Protein AF-A0A351UJ64-F1 (afdb_monomer)

Radius of gyration: 20.66 Å; Cα contacts (8 Å, |Δi|>4): 271; chains: 1; bounding box: 69×41×49 Å

Foldseek 3Di:
DDDDPDDPDDPDAFQEEEEAQAPVSLVVLLVCLLVVGRYEYEHQDDHHPPLLVAQWDCPDPPCPVTDRSVVVRVVSVVSSVVSPRHYDNFHFDDWDADPVCWIWTATPVGDIHIHNYYHYPHDDDQDDPPDPCQVVCDVPQDDRACPCVVVCPPHDHDFDDDDPRSVVSVD

Mean predicted aligned error: 7.16 Å

Nearest PDB structures (foldseek):
  2q7v-assembly1_B  TM=9.149E-01  e=9.719E-14  Deinococcus radiodurans
  3r9u-assembly1_A  TM=8.918E-01  e=1.106E-13  Campylobacter jejuni
  5uth-assembly1_A  TM=9.080E-01  e=1.079E-11  Mycolicibacterium smegmatis MC2 155
  5usx-assembly1_A  TM=8.541E-01  e=2.387E-10  Vibrio vulnificus CMCP6
  5u63-assembly1_A  TM=8.567E-01  e=4.000E-10  Haemophilus influenzae Rd KW20

Structure (mmCIF, N/CA/C/O backbone):
data_AF-A0A351UJ64-F1
#
_entry.id   AF-A0A351UJ64-F1
#
loop_
_atom_site.group_PDB
_atom_site.id
_atom_site.type_symbol
_atom_site.label_atom_id
_atom_site.label_alt_id
_atom_site.label_comp_id
_atom_site.label_asym_id
_atom_site.label_entity_id
_atom_site.label_seq_id
_atom_site.pdbx_PDB_ins_code
_atom_site.Cartn_x
_atom_site.Cartn_y
_atom_site.Cartn_z
_atom_site.occupancy
_atom_site.B_iso_or_equiv
_atom_site.auth_seq_id
_atom_site.auth_comp_id
_atom_site.auth_asym_id
_atom_site.auth_atom_id
_atom_site.pdbx_PDB_model_num
ATOM 1 N N . MET A 1 1 ? 46.739 7.601 -16.840 1.00 41.22 1 MET A N 1
ATOM 2 C CA . MET A 1 1 ? 45.540 7.050 -17.517 1.00 41.22 1 MET A CA 1
ATOM 3 C C . MET A 1 1 ? 44.762 6.175 -16.535 1.00 41.22 1 MET A C 1
ATOM 5 O O . MET A 1 1 ? 45.214 5.084 -16.219 1.00 41.22 1 MET A O 1
ATOM 9 N N . LYS A 1 2 ? 43.647 6.664 -15.972 1.00 37.31 2 LYS A N 1
ATOM 10 C CA . LYS A 1 2 ? 42.782 5.864 -15.083 1.00 37.31 2 LYS A CA 1
ATOM 11 C C . LYS A 1 2 ? 41.8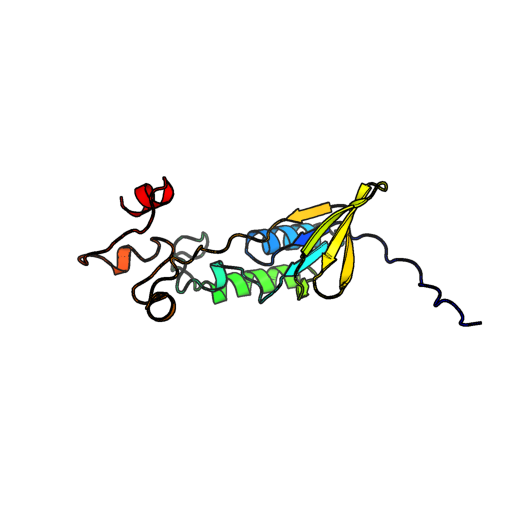62 4.996 -15.948 1.00 37.31 2 LYS A C 1
ATOM 13 O O . LYS A 1 2 ? 41.083 5.537 -16.728 1.00 37.31 2 LYS A O 1
ATOM 18 N N . ARG A 1 3 ? 41.985 3.669 -15.831 1.00 38.72 3 ARG A N 1
ATOM 19 C CA . ARG A 1 3 ? 41.092 2.692 -16.472 1.00 38.72 3 ARG A CA 1
ATOM 20 C C . ARG A 1 3 ? 39.654 2.959 -16.016 1.00 38.72 3 ARG A C 1
ATOM 22 O O . ARG A 1 3 ? 39.392 3.004 -14.815 1.00 38.72 3 ARG A O 1
ATOM 29 N N . ARG A 1 4 ? 38.746 3.191 -16.970 1.00 39.50 4 ARG A N 1
ATOM 30 C CA . ARG A 1 4 ? 37.301 3.228 -16.712 1.00 39.50 4 ARG A CA 1
ATOM 31 C C . ARG A 1 4 ? 36.895 1.841 -16.223 1.00 39.50 4 ARG A C 1
ATOM 33 O O . ARG A 1 4 ? 37.264 0.853 -16.845 1.00 39.50 4 ARG A O 1
ATOM 40 N N . ALA A 1 5 ? 36.186 1.783 -15.100 1.00 40.84 5 ALA A N 1
ATOM 41 C CA . ALA A 1 5 ? 35.569 0.553 -14.634 1.00 40.84 5 ALA A CA 1
ATOM 42 C C . ALA A 1 5 ? 34.567 0.094 -15.700 1.00 40.84 5 ALA A C 1
ATOM 44 O O . ALA A 1 5 ? 33.581 0.784 -15.964 1.00 40.84 5 ALA A O 1
ATOM 45 N N . GLU A 1 6 ? 34.857 -1.031 -16.343 1.00 38.00 6 GLU A N 1
ATOM 46 C CA . GLU A 1 6 ? 33.921 -1.703 -17.232 1.00 38.00 6 GLU A CA 1
ATOM 47 C C . GLU A 1 6 ? 32.749 -2.198 -16.383 1.00 38.00 6 GLU A C 1
ATOM 49 O O . GLU A 1 6 ? 32.887 -3.063 -15.518 1.00 38.00 6 GLU A O 1
ATOM 54 N N . SER A 1 7 ? 31.588 -1.573 -16.572 1.00 41.78 7 SER A N 1
ATOM 55 C CA . SER A 1 7 ? 30.339 -2.028 -15.979 1.00 41.78 7 SER A CA 1
ATOM 56 C C . SER A 1 7 ? 29.978 -3.367 -16.615 1.00 41.78 7 SER A C 1
ATOM 58 O O . SER A 1 7 ? 29.754 -3.420 -17.825 1.00 41.78 7 SER A O 1
ATOM 60 N N . GLY A 1 8 ? 29.915 -4.428 -15.805 1.00 39.91 8 GLY A N 1
ATOM 61 C CA . GLY A 1 8 ? 29.405 -5.734 -16.228 1.00 39.91 8 GLY A CA 1
ATOM 62 C C . GLY A 1 8 ? 28.005 -5.636 -16.856 1.00 39.91 8 GLY A C 1
ATOM 63 O O . GLY A 1 8 ? 27.357 -4.588 -16.747 1.00 39.91 8 GLY A O 1
ATOM 64 N N . PRO A 1 9 ? 27.524 -6.702 -17.523 1.00 42.94 9 PRO A N 1
ATOM 65 C CA . PRO A 1 9 ? 26.280 -6.654 -18.282 1.00 42.94 9 PRO A CA 1
ATOM 66 C C . PRO A 1 9 ? 25.149 -6.115 -17.406 1.00 42.94 9 PRO A C 1
ATOM 68 O O . PRO A 1 9 ? 24.901 -6.617 -16.307 1.00 42.94 9 PRO A O 1
ATOM 71 N N . ALA A 1 10 ? 24.491 -5.051 -17.875 1.00 60.59 10 ALA A N 1
ATOM 72 C CA . ALA A 1 10 ? 23.352 -4.476 -17.179 1.00 60.59 10 ALA A CA 1
ATOM 73 C C . ALA A 1 10 ? 22.319 -5.588 -16.958 1.00 60.59 10 ALA A C 1
ATOM 75 O O . ALA A 1 10 ? 21.884 -6.221 -17.921 1.00 60.59 10 ALA A O 1
ATOM 76 N N . ALA A 1 11 ? 21.962 -5.847 -15.697 1.00 71.56 11 ALA A N 1
ATOM 77 C CA . ALA A 1 11 ? 20.987 -6.876 -15.355 1.00 71.56 11 ALA A CA 1
ATOM 78 C C . ALA A 1 11 ? 19.720 -6.713 -16.210 1.00 71.56 11 ALA A C 1
ATOM 80 O O . ALA A 1 11 ? 19.250 -5.588 -16.425 1.00 71.56 11 ALA A O 1
ATOM 81 N N . ALA A 1 12 ? 19.188 -7.834 -16.706 1.00 88.00 12 ALA A N 1
ATOM 82 C CA . ALA A 1 12 ? 17.967 -7.845 -17.500 1.00 88.00 12 ALA A CA 1
ATOM 83 C C . ALA A 1 12 ? 16.839 -7.093 -16.762 1.00 88.00 12 ALA A C 1
ATOM 85 O O . ALA A 1 12 ? 16.753 -7.179 -15.530 1.00 88.00 12 ALA A O 1
ATOM 86 N N . PRO A 1 13 ? 15.992 -6.329 -17.480 1.00 95.12 13 PRO A N 1
ATOM 87 C CA . PRO A 1 13 ? 14.900 -5.605 -16.847 1.00 95.12 13 PRO A CA 1
ATOM 88 C C . PRO A 1 13 ? 13.942 -6.587 -16.169 1.00 95.12 13 PRO A C 1
ATOM 90 O O . PRO A 1 13 ? 13.645 -7.650 -16.710 1.00 95.12 13 PRO A O 1
ATOM 93 N N . LEU A 1 14 ? 13.442 -6.200 -14.998 1.00 97.69 14 LEU A N 1
ATOM 94 C CA . LEU A 1 14 ? 12.371 -6.913 -14.309 1.00 97.69 14 LEU A CA 1
ATOM 95 C C . LEU A 1 14 ? 11.099 -6.899 -15.164 1.00 97.69 14 LEU A C 1
ATOM 97 O O . LEU A 1 14 ? 10.868 -5.960 -15.931 1.00 97.69 14 LEU A O 1
ATOM 101 N N . ASP A 1 15 ? 10.225 -7.881 -14.978 1.00 98.31 15 ASP A N 1
ATOM 102 C CA . ASP A 1 15 ? 8.901 -7.832 -15.601 1.00 98.31 15 ASP A CA 1
ATOM 103 C C . ASP A 1 15 ? 8.082 -6.692 -14.994 1.00 98.31 15 ASP A C 1
ATOM 105 O O . ASP A 1 15 ? 7.460 -5.909 -15.713 1.00 98.31 15 ASP A O 1
ATOM 109 N N . ALA A 1 16 ? 8.161 -6.524 -13.670 1.00 98.38 16 ALA A N 1
ATOM 110 C CA . ALA A 1 16 ? 7.473 -5.449 -12.973 1.00 98.38 16 ALA A CA 1
ATOM 111 C C . ALA A 1 16 ? 8.216 -4.951 -11.727 1.00 98.38 16 ALA A C 1
ATOM 113 O O . ALA A 1 16 ? 8.797 -5.722 -10.959 1.00 98.38 16 ALA A O 1
ATOM 114 N N . VAL A 1 17 ? 8.121 -3.646 -11.475 1.00 98.56 17 VAL A N 1
ATOM 115 C CA . VAL A 1 17 ? 8.426 -3.053 -10.166 1.00 98.56 17 VAL A CA 1
ATOM 116 C C . VAL A 1 17 ? 7.133 -2.553 -9.538 1.00 98.56 17 VAL A C 1
ATOM 118 O O . VAL A 1 17 ? 6.411 -1.757 -10.133 1.00 98.56 17 VAL A O 1
ATOM 121 N N . VAL A 1 18 ? 6.851 -3.005 -8.319 1.00 98.69 18 VAL A N 1
ATOM 122 C CA . VAL A 1 18 ? 5.707 -2.553 -7.520 1.00 98.69 18 VAL A CA 1
ATOM 123 C C . VAL A 1 18 ? 6.208 -1.538 -6.499 1.00 98.69 18 VAL A C 1
ATOM 125 O O . VAL A 1 18 ? 7.091 -1.848 -5.704 1.00 98.69 18 VAL A O 1
ATOM 128 N N . ILE A 1 19 ? 5.680 -0.318 -6.517 1.00 98.44 19 ILE A N 1
ATOM 129 C CA . ILE A 1 19 ? 6.100 0.765 -5.619 1.00 98.44 19 ILE A CA 1
ATOM 130 C C . ILE A 1 19 ? 5.062 0.906 -4.511 1.00 98.44 19 ILE A C 1
ATOM 132 O O . ILE A 1 19 ? 3.953 1.348 -4.774 1.00 98.44 19 ILE A O 1
ATOM 136 N N . GLY A 1 20 ? 5.434 0.574 -3.278 1.00 98.19 20 GLY A N 1
ATOM 137 C CA . GLY A 1 20 ? 4.569 0.595 -2.100 1.00 98.19 20 GLY A CA 1
ATOM 138 C C . GLY A 1 20 ? 4.222 -0.809 -1.606 1.00 98.19 20 GLY A C 1
ATOM 139 O O . GLY A 1 20 ? 3.832 -1.684 -2.369 1.00 98.19 20 GLY A O 1
ATOM 140 N N . GLY A 1 21 ? 4.366 -1.018 -0.301 1.00 97.81 21 GLY A N 1
ATOM 141 C CA . GLY A 1 21 ? 4.170 -2.282 0.407 1.00 97.81 21 GLY A CA 1
ATOM 142 C C . GLY A 1 21 ? 2.914 -2.325 1.265 1.00 97.81 21 GLY A C 1
ATOM 143 O O . GLY A 1 21 ? 2.894 -3.051 2.255 1.00 97.81 21 GLY A O 1
ATOM 144 N N . GLY A 1 22 ? 1.895 -1.525 0.939 1.00 97.75 22 GLY A N 1
ATOM 145 C CA . GLY A 1 22 ? 0.554 -1.638 1.521 1.00 97.75 22 GLY A CA 1
ATOM 146 C C . GLY A 1 22 ? -0.260 -2.796 0.925 1.00 97.75 22 GLY A C 1
ATOM 147 O O . GLY A 1 22 ? 0.284 -3.574 0.139 1.00 97.75 22 GLY A O 1
ATOM 148 N N . PRO A 1 23 ? -1.566 -2.889 1.240 1.00 97.56 23 PRO A N 1
ATOM 149 C CA . PRO A 1 23 ? -2.446 -3.928 0.701 1.00 97.56 23 PRO A CA 1
ATOM 150 C C . PRO A 1 23 ? -2.376 -4.029 -0.831 1.00 97.56 23 PRO A C 1
ATOM 152 O O . PRO A 1 23 ? -2.040 -5.080 -1.362 1.00 97.56 23 PRO A O 1
ATOM 155 N N . ALA A 1 24 ? -2.557 -2.919 -1.556 1.00 98.25 24 ALA A N 1
ATOM 156 C CA . ALA A 1 24 ? -2.520 -2.922 -3.022 1.00 98.25 24 ALA A CA 1
ATOM 157 C C . ALA A 1 24 ? -1.210 -3.501 -3.591 1.00 98.25 24 ALA A C 1
ATOM 159 O O . ALA A 1 24 ? -1.234 -4.363 -4.468 1.00 98.25 24 ALA A O 1
ATOM 160 N N . GLY A 1 25 ? -0.063 -3.075 -3.054 1.00 98.31 25 GLY A N 1
ATOM 161 C CA . GLY A 1 25 ? 1.237 -3.536 -3.533 1.00 98.31 25 GLY A CA 1
ATOM 162 C C . GLY A 1 25 ? 1.541 -4.987 -3.166 1.00 98.31 25 GLY A C 1
ATOM 163 O O . GLY A 1 25 ? 2.064 -5.732 -3.993 1.00 98.31 25 GLY A O 1
ATOM 164 N N . LEU A 1 26 ? 1.174 -5.420 -1.955 1.00 98.25 26 LEU A N 1
ATOM 165 C CA . LEU A 1 26 ? 1.337 -6.811 -1.533 1.00 98.25 26 LEU A CA 1
ATOM 166 C C . LEU A 1 26 ? 0.461 -7.759 -2.358 1.00 98.25 26 LEU A C 1
ATOM 168 O O . LEU A 1 26 ? 0.962 -8.797 -2.784 1.00 98.25 26 LEU A O 1
ATOM 172 N N . ALA A 1 27 ? -0.798 -7.399 -2.632 1.00 98.25 27 ALA A N 1
ATOM 173 C CA . ALA A 1 27 ? -1.661 -8.173 -3.527 1.00 98.25 27 ALA A CA 1
ATOM 174 C C . ALA A 1 27 ? -1.059 -8.245 -4.934 1.00 98.25 27 ALA A C 1
ATOM 176 O O . ALA A 1 27 ? -0.836 -9.337 -5.455 1.00 98.25 27 ALA A O 1
ATOM 177 N N . ALA A 1 28 ? -0.728 -7.096 -5.528 1.00 98.44 28 ALA A N 1
ATOM 178 C CA . ALA A 1 28 ? -0.186 -7.043 -6.880 1.00 98.44 28 ALA A CA 1
ATOM 179 C C . ALA A 1 28 ? 1.113 -7.855 -7.018 1.00 98.44 28 ALA A C 1
ATOM 181 O O . ALA A 1 28 ? 1.228 -8.709 -7.896 1.00 98.44 28 ALA A O 1
ATOM 182 N N . GLY A 1 29 ? 2.071 -7.646 -6.111 1.00 98.19 29 GLY A N 1
ATOM 183 C CA . GLY A 1 29 ? 3.334 -8.381 -6.106 1.00 98.19 29 GLY A CA 1
ATOM 184 C C . GLY A 1 29 ? 3.137 -9.883 -5.906 1.00 98.19 29 GLY A C 1
ATOM 185 O O . GLY A 1 29 ? 3.769 -10.680 -6.594 1.00 98.19 29 GLY A O 1
ATOM 186 N N . MET A 1 30 ? 2.232 -10.286 -5.012 1.00 97.56 30 MET A N 1
ATOM 187 C CA . MET A 1 30 ? 1.923 -11.698 -4.782 1.00 97.56 30 MET A CA 1
ATOM 188 C C . MET A 1 30 ? 1.339 -12.363 -6.031 1.00 97.56 30 MET A C 1
ATOM 190 O O . MET A 1 30 ? 1.750 -13.469 -6.376 1.00 97.56 30 MET A O 1
ATOM 194 N N . HIS A 1 31 ? 0.417 -11.696 -6.727 1.00 98.06 31 HIS A N 1
ATOM 195 C CA . HIS A 1 31 ? -0.158 -12.215 -7.968 1.00 98.06 31 HIS A CA 1
ATOM 196 C C . HIS A 1 31 ? 0.881 -12.318 -9.089 1.00 98.06 31 HIS A C 1
ATOM 198 O O . HIS A 1 31 ? 0.910 -13.330 -9.787 1.00 98.06 31 HIS A O 1
ATOM 204 N N . LEU A 1 32 ? 1.764 -11.324 -9.222 1.00 98.38 32 LEU A N 1
ATOM 205 C CA . LEU A 1 32 ? 2.861 -11.355 -10.191 1.00 98.38 32 LEU A CA 1
ATOM 206 C C . LEU A 1 32 ? 3.828 -12.513 -9.914 1.00 98.38 32 LEU A C 1
ATOM 208 O O . LEU A 1 32 ? 4.146 -13.276 -10.821 1.00 98.38 32 LEU A O 1
ATOM 212 N N . ALA A 1 33 ? 4.237 -12.681 -8.655 1.00 97.12 33 ALA A N 1
ATOM 213 C CA . ALA A 1 33 ? 5.127 -13.764 -8.249 1.00 97.12 33 ALA A CA 1
ATOM 214 C C . ALA A 1 33 ? 4.485 -15.144 -8.479 1.00 97.12 33 ALA A C 1
ATOM 216 O O . ALA A 1 33 ? 5.122 -16.040 -9.027 1.00 97.12 33 ALA A O 1
ATOM 217 N N . ARG A 1 34 ? 3.191 -15.295 -8.159 1.00 96.81 34 ARG A N 1
ATOM 218 C CA . ARG A 1 34 ? 2.432 -16.533 -8.406 1.00 96.81 34 ARG A CA 1
ATOM 219 C C . ARG A 1 34 ? 2.313 -16.871 -9.896 1.00 96.81 34 ARG A C 1
ATOM 221 O O . ARG A 1 34 ? 2.237 -18.044 -10.240 1.00 96.81 34 ARG A O 1
ATOM 228 N N . ALA A 1 35 ? 2.291 -15.864 -10.765 1.00 97.25 35 ALA A N 1
ATOM 229 C CA . ALA A 1 35 ? 2.268 -16.038 -12.215 1.00 97.25 35 ALA A CA 1
ATOM 230 C C . ALA A 1 35 ? 3.664 -16.269 -12.832 1.00 97.25 35 ALA A C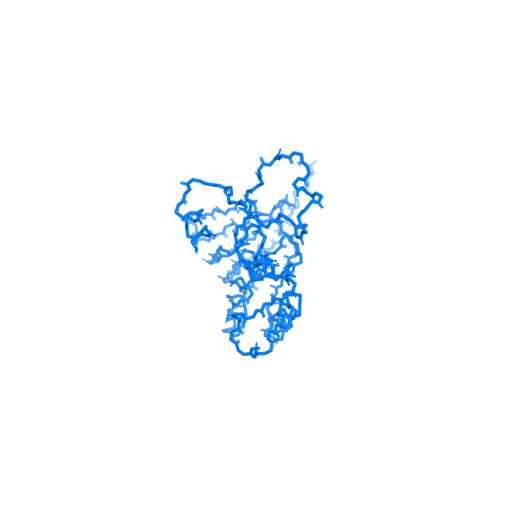 1
ATOM 232 O O . ALA A 1 35 ? 3.768 -16.411 -14.045 1.00 97.25 35 ALA A O 1
ATOM 233 N N . GLY A 1 36 ? 4.730 -16.317 -12.023 1.00 96.31 36 GLY A N 1
ATOM 234 C CA . GLY A 1 36 ? 6.094 -16.580 -12.489 1.00 96.31 36 GLY A CA 1
ATOM 235 C C . GLY A 1 36 ? 6.851 -15.350 -12.998 1.00 96.31 36 GLY A C 1
ATOM 236 O O . GLY A 1 36 ? 7.961 -15.498 -13.502 1.00 96.31 36 GLY A O 1
ATOM 237 N N . TYR A 1 37 ? 6.298 -14.142 -12.847 1.00 98.00 37 TYR A N 1
ATOM 238 C CA . TYR A 1 37 ? 6.973 -12.916 -13.272 1.00 98.00 37 TYR A CA 1
ATOM 239 C C . TYR A 1 37 ? 8.106 -12.525 -12.318 1.00 98.00 37 TYR A C 1
ATOM 241 O O . TYR A 1 37 ? 7.976 -12.585 -11.089 1.00 98.00 37 TYR A O 1
ATOM 249 N N . ALA A 1 38 ? 9.203 -12.020 -12.881 1.00 96.81 38 ALA A N 1
ATOM 250 C CA . ALA A 1 38 ? 10.303 -11.413 -12.147 1.00 96.81 38 ALA A CA 1
ATOM 251 C C . ALA A 1 38 ? 9.884 -10.035 -11.601 1.00 96.81 38 ALA A C 1
ATOM 253 O O . ALA A 1 38 ? 10.204 -8.990 -12.173 1.00 96.81 38 ALA A O 1
ATOM 254 N N . ALA A 1 39 ? 9.155 -10.040 -10.482 1.00 97.69 39 ALA A N 1
ATOM 255 C CA . ALA A 1 39 ? 8.657 -8.842 -9.816 1.00 97.69 39 ALA A CA 1
ATOM 256 C C . ALA A 1 39 ? 9.485 -8.456 -8.579 1.00 97.69 39 ALA A C 1
ATOM 258 O O . ALA A 1 39 ? 9.923 -9.309 -7.801 1.00 97.69 39 ALA A O 1
ATOM 259 N N . LEU A 1 40 ? 9.655 -7.147 -8.367 1.00 98.00 40 LEU A N 1
ATOM 260 C CA . LEU A 1 40 ? 10.256 -6.582 -7.156 1.00 98.00 40 LEU A CA 1
ATOM 261 C C . LEU A 1 40 ? 9.327 -5.541 -6.535 1.00 98.00 40 LEU A C 1
ATOM 263 O O . LEU A 1 40 ? 9.013 -4.531 -7.162 1.00 98.00 40 LEU A O 1
ATOM 267 N N . LEU A 1 41 ? 8.946 -5.751 -5.277 1.00 98.62 41 LEU A N 1
ATOM 268 C CA . LEU A 1 41 ? 8.239 -4.750 -4.486 1.00 98.62 41 LEU A CA 1
ATOM 269 C C . LEU A 1 41 ? 9.238 -3.850 -3.757 1.00 98.62 41 LEU A C 1
ATOM 271 O O . LEU A 1 41 ? 10.129 -4.333 -3.062 1.00 98.62 41 LEU A O 1
ATOM 275 N N . VAL A 1 42 ? 9.074 -2.539 -3.886 1.00 98.06 42 VAL A N 1
ATOM 276 C CA . VAL A 1 42 ? 9.879 -1.515 -3.218 1.00 98.06 42 VAL A CA 1
ATOM 277 C C . VAL A 1 42 ? 9.014 -0.806 -2.185 1.00 98.06 42 VAL A C 1
ATOM 279 O O . VAL A 1 42 ? 8.027 -0.170 -2.538 1.00 98.06 42 VAL A O 1
ATOM 282 N N . GLU A 1 43 ? 9.390 -0.885 -0.912 1.00 97.38 43 GLU A N 1
ATOM 283 C CA . GLU A 1 43 ? 8.699 -0.198 0.185 1.00 97.38 43 GLU A CA 1
ATOM 284 C C . GLU A 1 43 ? 9.707 0.609 1.003 1.00 97.38 43 GLU A C 1
ATOM 286 O O . GLU A 1 43 ? 10.806 0.141 1.289 1.00 97.38 43 GLU A O 1
ATOM 291 N N . ARG A 1 44 ? 9.344 1.834 1.389 1.00 94.88 44 ARG A N 1
ATOM 292 C CA . ARG A 1 44 ? 10.232 2.752 2.118 1.00 94.88 44 ARG A CA 1
ATOM 293 C C . ARG A 1 44 ? 10.312 2.469 3.621 1.00 94.88 44 ARG A C 1
ATOM 295 O O . ARG A 1 44 ? 11.205 2.993 4.283 1.00 94.88 44 ARG A O 1
ATOM 302 N N . ARG A 1 45 ? 9.379 1.688 4.171 1.00 93.31 45 ARG A N 1
ATOM 303 C CA . ARG A 1 45 ? 9.255 1.333 5.596 1.00 93.31 45 ARG A CA 1
ATOM 304 C C . ARG A 1 45 ? 8.959 -0.168 5.765 1.00 93.31 45 ARG A C 1
ATOM 306 O O . ARG A 1 45 ? 9.387 -0.997 4.971 1.00 93.31 45 ARG A O 1
ATOM 313 N N . ALA A 1 46 ? 8.275 -0.537 6.846 1.00 93.81 46 ALA A N 1
ATOM 314 C CA . ALA A 1 46 ? 7.758 -1.883 7.039 1.00 93.81 46 ALA A CA 1
ATOM 315 C C . ALA A 1 46 ? 6.545 -2.142 6.130 1.00 93.81 46 ALA A C 1
ATOM 317 O O . ALA A 1 46 ? 5.728 -1.249 5.900 1.00 93.81 46 ALA A O 1
ATOM 318 N N . LEU A 1 47 ? 6.400 -3.389 5.678 1.00 97.19 47 LEU A N 1
ATOM 319 C CA . LEU A 1 47 ? 5.243 -3.833 4.902 1.00 97.19 47 LEU A CA 1
ATOM 320 C C . LEU A 1 47 ? 3.942 -3.706 5.711 1.00 97.19 47 LEU A C 1
ATOM 322 O O . LEU A 1 47 ? 3.907 -3.953 6.923 1.00 97.19 47 LEU A O 1
ATOM 326 N N . GLY A 1 48 ? 2.874 -3.359 5.002 1.00 95.44 48 GLY A N 1
ATOM 327 C CA . GLY A 1 48 ? 1.507 -3.242 5.497 1.00 95.44 48 GLY A CA 1
ATOM 328 C C . GLY A 1 48 ? 0.862 -1.872 5.287 1.00 95.44 48 GLY A C 1
ATOM 329 O O . GLY A 1 48 ? -0.347 -1.740 5.454 1.00 95.44 48 GLY A O 1
ATOM 330 N N . GLY A 1 49 ? 1.629 -0.850 4.893 1.00 94.69 49 GLY A N 1
ATOM 331 C CA . GLY A 1 49 ? 1.090 0.489 4.628 1.00 94.69 49 GLY A CA 1
ATOM 332 C C . GLY A 1 49 ? 0.324 1.074 5.823 1.00 94.69 49 GLY A C 1
ATOM 333 O O . GLY A 1 49 ? 0.664 0.805 6.976 1.00 94.69 49 GLY A O 1
ATOM 334 N N . GLN A 1 50 ? -0.715 1.870 5.551 1.00 92.69 50 GLN A N 1
ATOM 335 C CA . GLN A 1 50 ? -1.557 2.475 6.595 1.00 92.69 50 GLN A CA 1
ATOM 336 C C . GLN A 1 50 ? -2.334 1.428 7.405 1.00 92.69 50 GLN A C 1
ATOM 338 O O . GLN A 1 50 ? -2.436 1.570 8.621 1.00 92.69 50 GLN A O 1
ATOM 343 N N . ALA A 1 51 ? -2.789 0.345 6.761 1.00 92.94 51 ALA A N 1
ATOM 344 C CA . ALA A 1 51 ? -3.550 -0.720 7.415 1.00 92.94 51 ALA A CA 1
ATOM 345 C C . ALA A 1 51 ? -2.799 -1.323 8.610 1.00 92.94 51 ALA A C 1
ATOM 347 O O . ALA A 1 51 ? -3.415 -1.663 9.609 1.00 92.94 51 ALA A O 1
ATOM 348 N N . ARG A 1 52 ? -1.459 -1.375 8.567 1.00 93.31 52 ARG A N 1
ATOM 349 C CA . ARG A 1 52 ? -0.627 -1.861 9.681 1.00 93.31 52 ARG A CA 1
ATOM 350 C C . ARG A 1 52 ? -0.847 -1.098 10.996 1.00 93.31 52 ARG A C 1
ATOM 352 O O . ARG A 1 52 ? -0.613 -1.665 12.062 1.00 93.31 52 ARG A O 1
ATOM 359 N N . GLY A 1 53 ? -1.197 0.186 10.917 1.00 88.69 53 GLY A N 1
ATOM 360 C CA . GLY A 1 53 ? -1.362 1.067 12.074 1.00 88.69 53 GLY A CA 1
ATOM 361 C C . GLY A 1 53 ? -2.741 1.001 12.726 1.00 88.69 53 GLY A C 1
ATOM 362 O O . GLY A 1 53 ? -2.902 1.555 13.807 1.00 88.69 53 GLY A O 1
ATOM 363 N N . ILE A 1 54 ? -3.712 0.339 12.094 1.00 88.00 54 ILE A N 1
ATOM 364 C CA . ILE A 1 54 ? -5.079 0.251 12.607 1.00 88.00 54 ILE A CA 1
ATOM 365 C C . ILE A 1 54 ? -5.107 -0.721 13.791 1.00 88.00 54 ILE A C 1
ATOM 367 O O . ILE A 1 54 ? -4.630 -1.856 13.680 1.00 88.00 54 ILE A O 1
ATOM 371 N N . GLY A 1 55 ? -5.648 -0.269 14.927 1.00 86.81 55 GLY A N 1
ATOM 372 C CA . GLY A 1 55 ? -5.727 -1.063 16.156 1.00 86.81 55 GLY A CA 1
ATOM 373 C C . GLY A 1 55 ? -6.583 -2.314 15.976 1.00 86.81 55 GLY A C 1
ATOM 374 O O . GLY A 1 55 ? -6.125 -3.422 16.261 1.00 86.81 55 GLY A O 1
ATOM 375 N N . ARG A 1 56 ? -7.782 -2.138 15.416 1.00 89.75 56 ARG A N 1
ATOM 376 C CA . ARG A 1 56 ? -8.724 -3.209 15.091 1.00 89.75 56 ARG A CA 1
ATOM 377 C C . ARG A 1 56 ? -9.424 -2.900 13.769 1.00 89.75 56 ARG A C 1
ATOM 379 O O . ARG A 1 56 ? -9.905 -1.795 13.572 1.00 89.75 56 ARG A O 1
ATOM 386 N N . ILE A 1 57 ? -9.434 -3.867 12.860 1.00 90.38 57 ILE A N 1
ATOM 387 C CA . ILE A 1 57 ? -10.127 -3.809 11.572 1.00 90.38 57 ILE A CA 1
ATOM 388 C C . ILE A 1 57 ? -11.327 -4.744 11.668 1.00 90.38 57 ILE A C 1
ATOM 390 O O . ILE A 1 57 ? -11.146 -5.946 11.855 1.00 90.38 57 ILE A O 1
ATOM 394 N N . GLU A 1 58 ? -12.531 -4.200 11.531 1.00 90.75 58 GLU A N 1
ATOM 395 C CA . GLU A 1 58 ? -13.791 -4.953 11.662 1.00 90.75 58 GLU A CA 1
ATOM 396 C C . GLU A 1 58 ? -14.484 -5.190 10.315 1.00 90.75 58 GLU A C 1
ATOM 398 O O . GLU A 1 58 ? -15.358 -6.039 10.193 1.00 90.75 58 GLU A O 1
ATOM 403 N N . ASN A 1 59 ? -14.046 -4.480 9.275 1.00 89.81 59 ASN A N 1
ATOM 404 C CA . ASN A 1 59 ? -14.662 -4.457 7.950 1.00 89.81 59 ASN A CA 1
ATOM 405 C C . ASN A 1 59 ? -13.847 -5.199 6.874 1.00 89.81 59 ASN A C 1
ATOM 407 O O . ASN A 1 59 ? -14.041 -4.961 5.683 1.00 89.81 59 ASN A O 1
ATOM 411 N N . TYR A 1 60 ? -12.928 -6.090 7.262 1.00 94.00 60 TYR A N 1
ATOM 412 C CA . TYR A 1 60 ? -12.149 -6.885 6.310 1.00 94.00 60 TYR A CA 1
ATOM 413 C C . TYR A 1 60 ? -12.717 -8.314 6.201 1.00 94.00 60 TYR A C 1
ATOM 415 O O . TYR A 1 60 ? -12.646 -9.073 7.174 1.00 94.00 60 TYR A O 1
ATOM 423 N N . PRO A 1 61 ? -13.251 -8.722 5.031 1.00 94.62 61 PRO A N 1
ATOM 424 C CA . PRO A 1 61 ? -13.852 -10.041 4.851 1.00 94.62 61 PRO A CA 1
ATOM 425 C C . PRO A 1 61 ? -12.911 -11.197 5.214 1.00 94.62 61 PRO A C 1
ATOM 427 O O . PRO A 1 61 ? -11.715 -11.166 4.926 1.00 94.62 61 PRO A O 1
ATOM 430 N N . GLY A 1 62 ? -13.472 -12.241 5.826 1.00 96.62 62 GLY A N 1
ATOM 431 C CA . GLY A 1 62 ? -12.720 -13.406 6.306 1.00 96.62 62 GLY A CA 1
ATOM 432 C C . GLY A 1 62 ? -12.259 -13.316 7.765 1.00 96.62 62 GLY A C 1
ATOM 433 O O . GLY A 1 62 ? -11.747 -14.304 8.282 1.00 96.62 62 GLY A O 1
ATOM 434 N N . PHE A 1 63 ? -12.487 -12.187 8.446 1.00 96.38 63 PHE A N 1
ATOM 435 C CA . PHE A 1 63 ? -12.217 -12.019 9.880 1.00 96.38 63 PHE A CA 1
ATOM 436 C C . PHE A 1 63 ? -13.487 -11.550 10.605 1.00 96.38 6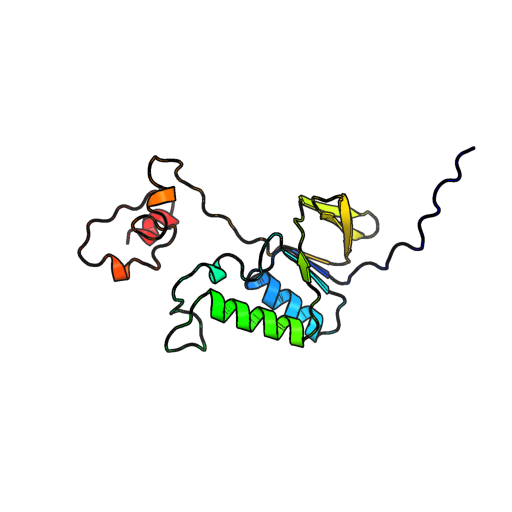3 PHE A C 1
ATOM 438 O O . PHE A 1 63 ? -13.606 -10.370 10.930 1.00 96.38 63 PHE A O 1
ATOM 445 N N . PRO A 1 64 ? -14.461 -12.448 10.852 1.00 95.00 64 PRO A N 1
ATOM 446 C CA . PRO A 1 64 ? -15.760 -12.076 11.420 1.00 95.00 64 PRO A CA 1
ATOM 447 C C . PRO A 1 64 ? -15.678 -11.495 12.840 1.00 95.00 64 PRO A C 1
ATOM 449 O O . PRO A 1 64 ? -16.572 -10.764 13.246 1.00 95.00 64 PRO A O 1
ATOM 452 N N . GLN A 1 65 ? -14.610 -11.781 13.592 1.00 95.19 65 GLN A N 1
ATOM 453 C CA . GLN A 1 65 ? -14.356 -11.176 14.909 1.00 95.19 65 GLN A CA 1
ATOM 454 C C . GLN A 1 65 ? -13.470 -9.916 14.836 1.00 95.19 65 GLN A C 1
ATOM 456 O O . GLN A 1 65 ? -13.070 -9.371 15.870 1.00 95.19 65 GLN A O 1
ATOM 461 N N . GLY A 1 66 ? -13.149 -9.452 13.627 1.00 94.50 66 GLY A N 1
ATOM 462 C CA . GLY A 1 66 ? -12.134 -8.440 13.371 1.00 94.50 66 GLY A CA 1
ATOM 463 C C . GLY A 1 66 ? -10.705 -8.959 13.559 1.00 94.50 66 GLY A C 1
ATOM 464 O O . GLY A 1 66 ? -10.468 -10.074 14.023 1.00 94.50 66 GLY A O 1
ATOM 465 N N . ILE A 1 67 ? -9.728 -8.143 13.170 1.00 97.31 67 ILE A N 1
ATOM 466 C CA . ILE A 1 67 ? -8.297 -8.464 13.262 1.00 97.31 67 ILE A CA 1
ATOM 467 C C . ILE A 1 67 ? -7.474 -7.189 13.444 1.00 97.31 67 ILE A C 1
ATOM 469 O O . ILE A 1 67 ? -7.826 -6.132 12.924 1.00 97.31 67 ILE A O 1
ATOM 473 N N . SER A 1 68 ? -6.349 -7.256 14.159 1.00 96.50 68 SER A N 1
ATOM 474 C CA . SER A 1 68 ? -5.451 -6.099 14.230 1.00 96.50 68 SER A CA 1
ATOM 475 C C . SER A 1 68 ? -4.776 -5.839 12.880 1.00 96.50 68 SER A C 1
ATOM 477 O O . SER A 1 68 ? -4.366 -6.762 12.169 1.00 96.50 68 SER A O 1
ATOM 479 N N . GLY A 1 69 ? -4.563 -4.568 12.541 1.00 95.31 69 GLY A N 1
ATOM 480 C CA . GLY A 1 69 ? -3.896 -4.193 11.297 1.00 95.31 69 GLY A CA 1
ATOM 481 C C . GLY A 1 69 ? -2.486 -4.772 11.160 1.00 95.31 69 GLY A C 1
ATOM 482 O O . GLY A 1 69 ? -2.053 -5.182 10.077 1.00 95.31 69 GLY A O 1
ATOM 483 N N . ARG A 1 70 ? -1.768 -4.878 12.283 1.00 96.19 70 ARG A N 1
ATOM 484 C CA . ARG A 1 70 ? -0.442 -5.504 12.354 1.00 96.19 70 ARG A CA 1
ATOM 485 C C . ARG A 1 70 ? -0.487 -6.988 11.998 1.00 96.19 70 ARG A C 1
ATOM 487 O O . ARG A 1 70 ? 0.393 -7.455 11.273 1.00 96.19 70 ARG A O 1
ATOM 494 N N . GLU A 1 71 ? -1.465 -7.715 12.525 1.00 97.81 71 GLU A N 1
ATOM 495 C CA . GLU A 1 71 ? -1.614 -9.149 12.291 1.00 97.81 71 GLU A CA 1
ATOM 496 C C . GLU A 1 71 ? -2.043 -9.435 10.853 1.00 97.81 71 GLU A C 1
ATOM 498 O O . GLU A 1 71 ? -1.372 -10.213 10.168 1.00 97.81 71 GLU A O 1
ATOM 503 N N . LEU A 1 72 ? -3.067 -8.728 10.362 1.00 97.94 72 LEU A N 1
ATOM 504 C CA . LEU A 1 72 ? -3.559 -8.855 8.992 1.00 97.94 72 LEU A CA 1
ATOM 505 C C . LEU A 1 72 ? -2.432 -8.626 7.979 1.00 97.94 72 LEU A C 1
ATOM 507 O O . LEU A 1 72 ? -2.159 -9.473 7.130 1.00 97.94 72 LEU A O 1
ATOM 511 N N . MET A 1 73 ? -1.698 -7.519 8.102 1.00 97.94 73 MET A N 1
ATOM 512 C CA . MET A 1 73 ? -0.588 -7.225 7.189 1.00 97.94 73 MET A CA 1
ATOM 513 C C . MET A 1 73 ? 0.603 -8.177 7.365 1.00 97.94 73 MET A C 1
ATOM 515 O O . MET A 1 73 ? 1.350 -8.422 6.416 1.00 97.94 73 MET A O 1
ATOM 519 N N . GLY A 1 74 ? 0.772 -8.759 8.555 1.00 97.75 74 GLY A N 1
ATOM 520 C CA . GLY A 1 74 ? 1.725 -9.840 8.792 1.00 97.75 74 GLY A CA 1
ATOM 521 C C . GLY A 1 74 ? 1.373 -11.116 8.022 1.00 97.75 74 GLY A C 1
ATOM 522 O O . GLY A 1 74 ? 2.263 -11.724 7.423 1.00 97.75 74 GLY A O 1
ATOM 523 N N . LEU A 1 75 ? 0.091 -11.501 7.993 1.00 97.88 75 LEU A N 1
ATOM 524 C CA . LEU A 1 75 ? -0.408 -12.634 7.203 1.00 97.88 75 LEU A CA 1
ATOM 525 C C . LEU A 1 75 ? -0.149 -12.417 5.708 1.00 97.88 75 LEU A C 1
ATOM 527 O O . LEU A 1 75 ? 0.434 -13.283 5.056 1.00 97.88 75 LEU A O 1
ATOM 531 N N . TRP A 1 76 ? -0.478 -11.231 5.194 1.00 97.88 76 TRP A N 1
ATOM 532 C CA . TRP A 1 76 ? -0.235 -10.868 3.797 1.00 97.88 76 TRP A CA 1
ATOM 533 C C . TRP A 1 76 ? 1.247 -10.932 3.419 1.00 97.88 76 TRP A C 1
ATOM 535 O O . TRP A 1 76 ? 1.604 -11.508 2.393 1.00 97.88 76 TRP A O 1
ATOM 545 N N . ALA A 1 77 ? 2.133 -10.382 4.257 1.00 97.38 77 ALA A N 1
ATOM 546 C CA . ALA A 1 77 ? 3.572 -10.419 4.008 1.00 97.38 77 ALA A CA 1
ATOM 547 C C . ALA A 1 77 ? 4.118 -11.859 3.992 1.00 97.38 77 ALA A C 1
ATOM 549 O O . ALA A 1 77 ? 4.938 -12.199 3.136 1.00 97.38 77 ALA A O 1
ATOM 550 N N . ARG A 1 78 ? 3.640 -12.730 4.896 1.00 97.75 78 ARG A N 1
ATOM 551 C CA . ARG A 1 78 ? 3.996 -14.161 4.894 1.00 97.75 78 ARG A CA 1
ATOM 552 C C . ARG A 1 78 ? 3.513 -14.862 3.627 1.00 97.75 78 ARG A C 1
ATOM 554 O O . ARG A 1 78 ? 4.276 -15.618 3.031 1.00 97.75 78 ARG A O 1
ATOM 561 N N . GLN A 1 79 ? 2.284 -14.590 3.196 1.00 97.44 79 GLN A N 1
ATOM 562 C CA . GLN A 1 79 ? 1.720 -15.171 1.979 1.00 97.44 79 GLN A CA 1
ATOM 563 C C . GLN A 1 79 ? 2.477 -14.710 0.726 1.00 97.44 79 GLN A C 1
ATOM 565 O O . GLN A 1 79 ? 2.824 -15.534 -0.118 1.00 97.44 79 GLN A O 1
ATOM 570 N N . ALA A 1 80 ? 2.808 -13.419 0.635 1.00 96.75 80 ALA A N 1
ATOM 571 C CA . ALA A 1 80 ? 3.605 -12.872 -0.458 1.00 96.75 80 ALA A CA 1
ATOM 572 C C . ALA A 1 80 ? 5.000 -13.517 -0.520 1.00 96.75 80 ALA A C 1
ATOM 574 O O . ALA A 1 80 ? 5.441 -13.939 -1.589 1.00 96.75 80 ALA A O 1
ATOM 575 N N . LYS A 1 81 ? 5.662 -13.675 0.635 1.00 95.94 81 LYS A N 1
ATOM 576 C CA . LYS A 1 81 ? 6.952 -14.372 0.734 1.00 95.94 81 LYS A CA 1
ATOM 577 C C . LYS A 1 81 ? 6.846 -15.841 0.314 1.00 95.94 81 LYS A C 1
ATOM 579 O O . LYS A 1 81 ? 7.720 -16.317 -0.402 1.00 95.94 81 LYS A O 1
ATOM 584 N N . ARG A 1 82 ? 5.785 -16.551 0.723 1.00 96.88 82 ARG A N 1
ATOM 585 C CA . ARG A 1 82 ? 5.537 -17.952 0.332 1.00 96.88 82 ARG A CA 1
ATOM 586 C C . ARG A 1 82 ? 5.445 -18.118 -1.186 1.00 96.88 82 ARG A C 1
ATOM 588 O O . ARG A 1 82 ? 5.961 -19.097 -1.707 1.00 96.88 82 ARG A O 1
ATOM 595 N N . TRP A 1 83 ? 4.831 -17.164 -1.884 1.00 95.50 83 TRP A N 1
ATOM 596 C CA . TRP A 1 83 ? 4.747 -17.156 -3.349 1.00 95.50 83 TRP A CA 1
ATOM 597 C C . TRP A 1 83 ? 6.005 -16.623 -4.049 1.00 95.50 83 TRP A C 1
ATOM 599 O O . TRP A 1 83 ? 6.019 -16.510 -5.269 1.00 95.50 83 TRP A O 1
ATOM 609 N N . GLY A 1 84 ? 7.065 -16.304 -3.303 1.00 95.56 84 GLY A N 1
ATOM 610 C CA . GLY A 1 84 ? 8.351 -15.900 -3.867 1.00 95.56 84 GLY A CA 1
ATOM 611 C C . GLY A 1 84 ? 8.461 -14.417 -4.221 1.00 95.56 84 GLY A C 1
ATOM 612 O O . GLY A 1 84 ? 9.424 -14.033 -4.887 1.00 95.56 84 GLY A O 1
ATOM 613 N N . LEU A 1 85 ? 7.532 -13.560 -3.771 1.00 98.00 85 LEU A N 1
ATOM 614 C CA . LEU A 1 85 ? 7.653 -12.117 -3.993 1.00 98.00 85 LEU A CA 1
ATOM 615 C C . LEU A 1 85 ? 8.933 -11.588 -3.337 1.00 98.00 85 LEU A C 1
ATOM 617 O O . LEU A 1 85 ? 9.100 -11.643 -2.115 1.00 98.00 85 LEU A O 1
ATOM 621 N N . LYS A 1 86 ? 9.815 -11.004 -4.152 1.00 97.75 86 LYS A N 1
ATOM 622 C CA . LYS A 1 86 ? 10.993 -10.283 -3.669 1.00 97.75 86 LYS A CA 1
ATOM 623 C C . LYS A 1 86 ? 10.582 -8.891 -3.201 1.00 97.75 86 LYS A C 1
ATOM 625 O O . LYS A 1 86 ? 9.884 -8.166 -3.909 1.00 97.75 86 LYS A O 1
ATOM 630 N N . THR A 1 87 ? 11.064 -8.494 -2.028 1.00 97.38 87 THR A N 1
ATOM 631 C CA . THR A 1 87 ? 10.839 -7.157 -1.467 1.00 97.38 87 THR A CA 1
ATOM 632 C C . THR A 1 87 ? 12.161 -6.454 -1.197 1.00 97.38 87 THR A C 1
ATOM 634 O O . THR A 1 87 ? 13.105 -7.078 -0.712 1.00 97.38 87 THR A O 1
ATOM 637 N N . ARG A 1 88 ? 12.222 -5.147 -1.443 1.00 95.88 88 ARG A N 1
ATOM 638 C CA . ARG A 1 88 ? 13.380 -4.296 -1.168 1.00 95.88 88 ARG A CA 1
ATOM 639 C C . ARG A 1 88 ? 12.961 -3.085 -0.350 1.00 95.88 88 ARG A C 1
ATOM 641 O O . ARG A 1 88 ? 12.057 -2.349 -0.740 1.00 95.88 88 ARG A O 1
ATOM 648 N N . LEU A 1 89 ? 13.688 -2.839 0.738 1.00 95.88 89 LEU A N 1
ATOM 649 C CA . LEU A 1 89 ? 13.588 -1.581 1.466 1.00 95.88 89 LEU A CA 1
ATOM 650 C C . LEU A 1 89 ? 14.204 -0.458 0.614 1.00 95.88 89 LEU A C 1
ATOM 652 O O . LEU A 1 89 ? 15.393 -0.495 0.282 1.00 95.88 89 LEU A O 1
ATOM 656 N N . GLY A 1 90 ? 13.402 0.531 0.241 1.00 95.31 90 GLY A N 1
ATOM 657 C CA . GLY A 1 90 ? 13.823 1.646 -0.597 1.00 95.31 90 GLY A CA 1
ATOM 658 C C . GLY A 1 90 ? 12.699 2.642 -0.855 1.00 95.31 90 GLY A C 1
ATOM 659 O O . GLY A 1 90 ? 11.525 2.302 -0.833 1.00 95.31 90 GLY A O 1
ATOM 660 N N . GLU A 1 91 ? 13.068 3.891 -1.113 1.00 96.19 91 GLU A N 1
ATOM 661 C CA . GLU A 1 91 ? 12.127 4.945 -1.490 1.00 96.19 91 GLU A CA 1
ATOM 662 C C . GLU A 1 91 ? 12.310 5.248 -2.976 1.00 96.19 91 GLU A C 1
ATOM 664 O O . GLU A 1 91 ? 13.386 5.695 -3.378 1.00 96.19 91 GLU A O 1
ATOM 669 N N . ALA A 1 92 ? 11.289 4.966 -3.787 1.00 96.50 92 ALA A N 1
ATOM 670 C CA . ALA A 1 92 ? 11.249 5.399 -5.177 1.00 96.50 92 ALA A CA 1
ATOM 671 C C . ALA A 1 92 ? 10.965 6.907 -5.220 1.00 96.50 92 ALA A C 1
ATOM 673 O O . ALA A 1 92 ? 9.998 7.371 -4.621 1.00 96.50 92 ALA A O 1
ATOM 674 N N . VAL A 1 93 ? 11.822 7.663 -5.903 1.00 96.44 93 VAL A N 1
ATOM 675 C CA . VAL A 1 93 ? 11.746 9.135 -5.977 1.00 96.44 93 VAL A CA 1
ATOM 676 C C . VAL A 1 93 ? 11.388 9.643 -7.369 1.00 96.44 93 VAL A C 1
ATOM 678 O O . VAL A 1 93 ? 11.014 10.800 -7.515 1.00 96.44 93 VAL A O 1
ATOM 681 N N . ALA A 1 94 ? 11.523 8.804 -8.396 1.00 95.62 94 ALA A N 1
ATOM 682 C CA . ALA A 1 94 ? 11.081 9.117 -9.747 1.00 95.62 94 ALA A CA 1
ATOM 683 C C . ALA A 1 94 ? 10.882 7.843 -10.567 1.00 95.62 94 ALA A C 1
ATOM 685 O O . ALA A 1 94 ? 11.558 6.835 -10.341 1.00 95.62 94 ALA A O 1
ATOM 686 N N . VAL A 1 95 ? 9.998 7.939 -11.555 1.00 96.94 95 VAL A N 1
ATOM 687 C CA . VAL A 1 95 ? 9.803 6.940 -12.603 1.00 96.94 95 VAL A CA 1
ATOM 688 C C . VAL A 1 95 ? 9.876 7.666 -13.939 1.00 96.94 95 VAL A C 1
ATOM 690 O O . VAL A 1 95 ? 9.228 8.694 -14.115 1.00 96.94 95 VAL A O 1
ATOM 693 N N . SER A 1 96 ? 10.670 7.150 -14.867 1.00 96.56 96 SER A N 1
ATOM 694 C CA . SER A 1 96 ? 10.713 7.625 -16.251 1.00 96.56 96 SER A CA 1
ATOM 695 C C . SER A 1 96 ? 10.626 6.447 -17.211 1.00 96.56 96 SER A C 1
ATOM 697 O O . SER A 1 96 ? 10.953 5.318 -16.846 1.00 96.56 96 SER A O 1
ATOM 699 N N . ARG A 1 97 ? 10.171 6.700 -18.439 1.00 96.75 97 ARG A N 1
ATOM 700 C CA . ARG A 1 97 ? 10.133 5.701 -19.508 1.00 96.75 97 ARG A CA 1
ATOM 701 C C . ARG A 1 97 ? 11.221 6.029 -20.523 1.00 96.75 97 ARG A C 1
ATOM 703 O O . ARG A 1 97 ? 11.265 7.147 -21.028 1.00 96.75 97 ARG A O 1
ATOM 710 N N . GLY A 1 98 ? 12.118 5.079 -20.760 1.00 92.88 98 GLY A N 1
ATOM 711 C CA . GLY A 1 98 ? 13.158 5.197 -21.774 1.00 92.88 98 GLY A CA 1
ATOM 712 C C . GLY A 1 98 ? 12.597 5.061 -23.188 1.00 92.88 98 GLY A C 1
ATOM 713 O O . GLY A 1 98 ? 11.489 4.559 -23.389 1.00 92.88 98 GLY A O 1
ATOM 714 N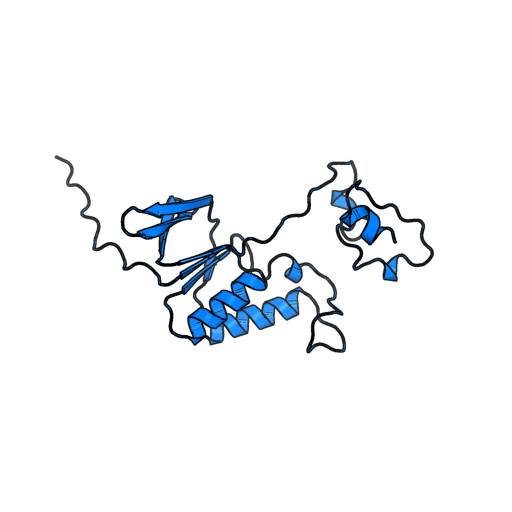 N . ALA A 1 99 ? 13.387 5.483 -24.179 1.00 94.69 99 ALA A N 1
ATOM 715 C CA . ALA A 1 99 ? 13.058 5.316 -25.598 1.00 94.69 99 ALA A CA 1
ATOM 716 C C . ALA A 1 99 ? 12.984 3.835 -26.023 1.00 94.69 99 ALA A C 1
ATOM 718 O O . ALA A 1 99 ? 12.284 3.494 -26.968 1.00 94.69 99 ALA A O 1
ATOM 719 N N . ASP A 1 100 ? 13.649 2.949 -25.278 1.00 93.44 100 ASP A N 1
ATOM 720 C CA . ASP A 1 100 ? 13.574 1.488 -25.400 1.00 93.44 100 ASP A CA 1
ATOM 721 C C . ASP A 1 100 ? 12.261 0.894 -24.848 1.00 93.44 100 ASP A C 1
ATOM 723 O O . ASP A 1 100 ? 12.082 -0.323 -24.819 1.00 93.44 100 ASP A O 1
ATOM 727 N N . GLY A 1 101 ? 11.346 1.740 -24.366 1.00 94.44 101 GLY A N 1
ATOM 728 C CA . GLY A 1 101 ? 10.071 1.341 -23.783 1.00 94.44 101 GLY A CA 1
ATOM 729 C C . GLY A 1 101 ? 10.168 0.817 -22.348 1.00 94.44 101 GLY A C 1
ATOM 730 O O . GLY A 1 101 ? 9.123 0.517 -21.768 1.00 94.44 101 GLY A O 1
ATOM 731 N N . ILE A 1 102 ? 11.369 0.746 -21.763 1.00 97.69 102 ILE A N 1
ATOM 732 C CA . ILE A 1 102 ? 11.620 0.236 -20.410 1.00 97.69 102 ILE A CA 1
ATOM 733 C C . ILE A 1 102 ? 11.509 1.370 -19.390 1.00 97.69 102 ILE A C 1
ATOM 735 O O . ILE A 1 102 ? 12.013 2.477 -19.586 1.00 97.69 102 ILE A O 1
ATOM 739 N N . PHE A 1 103 ? 10.870 1.095 -18.258 1.00 97.94 103 PHE A N 1
ATOM 740 C CA . PHE A 1 103 ? 10.809 2.032 -17.146 1.00 97.94 103 PHE A CA 1
ATOM 741 C C . PHE A 1 103 ? 12.098 2.014 -16.326 1.00 97.94 103 PHE A C 1
ATOM 743 O O . PHE A 1 103 ? 12.657 0.954 -16.042 1.00 97.94 103 PHE A O 1
ATOM 750 N N . SER A 1 104 ? 12.524 3.196 -15.887 1.00 97.00 104 SER A N 1
ATOM 751 C CA . SER A 1 104 ? 13.577 3.403 -14.899 1.00 97.00 104 SER A CA 1
ATOM 752 C C . SER A 1 104 ? 12.964 3.955 -13.616 1.00 97.00 104 SER A C 1
ATOM 754 O O . SER A 1 104 ? 12.414 5.057 -13.599 1.00 97.00 104 SER A O 1
ATOM 756 N N . VAL A 1 105 ? 13.047 3.186 -12.531 1.00 97.38 105 VAL A N 1
ATOM 757 C CA . VAL A 1 105 ? 12.601 3.586 -11.192 1.00 97.38 105 VAL A CA 1
ATOM 758 C C . VAL A 1 105 ? 13.823 3.997 -10.385 1.00 97.38 105 VAL A C 1
ATOM 760 O O . VAL A 1 105 ? 14.623 3.157 -9.967 1.00 97.38 105 VAL A O 1
ATOM 763 N N . ARG A 1 106 ? 13.977 5.298 -10.147 1.00 96.56 106 ARG A N 1
ATOM 764 C CA . ARG A 1 106 ? 15.092 5.845 -9.370 1.00 96.56 106 ARG A CA 1
ATOM 765 C C . ARG A 1 106 ? 14.787 5.745 -7.883 1.00 96.56 106 ARG A C 1
ATOM 767 O O . ARG A 1 106 ? 13.776 6.270 -7.417 1.00 96.56 106 ARG A O 1
ATOM 774 N N . LEU A 1 107 ? 15.683 5.113 -7.131 1.00 96.00 107 LEU A N 1
ATOM 775 C CA . LEU A 1 107 ? 15.619 5.062 -5.675 1.00 96.00 107 LEU A CA 1
ATOM 776 C C . LEU A 1 107 ? 16.404 6.224 -5.060 1.00 96.00 107 LEU A C 1
ATOM 778 O O . LEU A 1 107 ? 17.423 6.659 -5.597 1.00 96.00 107 LEU A O 1
ATOM 782 N N . LYS A 1 108 ? 15.980 6.689 -3.883 1.00 94.38 108 LYS A N 1
ATOM 783 C CA . LYS A 1 108 ? 16.618 7.798 -3.155 1.00 94.38 108 LYS A CA 1
ATOM 784 C C . LYS A 1 108 ? 18.116 7.596 -2.908 1.00 94.38 108 LYS A C 1
ATOM 786 O O . LYS A 1 108 ? 18.876 8.552 -2.955 1.00 94.38 108 LYS A O 1
ATOM 791 N N . LYS A 1 109 ? 18.548 6.351 -2.677 1.00 89.31 109 LYS A N 1
ATOM 792 C CA . LYS A 1 109 ? 19.958 5.978 -2.449 1.00 89.31 109 LYS A CA 1
ATOM 793 C C . LYS A 1 109 ? 20.729 5.674 -3.751 1.00 89.31 109 LYS A C 1
ATOM 795 O O . LYS A 1 109 ? 21.638 4.853 -3.744 1.00 89.31 109 LYS A O 1
ATOM 800 N N . GLY A 1 110 ? 20.338 6.275 -4.875 1.00 78.00 110 GLY A N 1
ATOM 801 C CA . GLY A 1 110 ? 21.104 6.288 -6.131 1.00 78.00 110 GLY A CA 1
ATOM 802 C C . GLY A 1 110 ? 20.946 5.075 -7.058 1.00 78.00 110 GLY A C 1
ATOM 803 O O . GLY A 1 110 ? 21.220 5.193 -8.246 1.00 78.00 110 GLY A O 1
ATOM 804 N N . ALA A 1 111 ? 20.463 3.927 -6.577 1.00 83.62 111 ALA A N 1
ATOM 805 C CA . ALA A 1 111 ? 20.188 2.783 -7.450 1.00 83.62 111 ALA A CA 1
ATOM 806 C C . ALA A 1 111 ? 18.959 3.039 -8.345 1.00 83.62 111 ALA A C 1
ATOM 808 O O . ALA A 1 111 ? 17.923 3.489 -7.854 1.00 83.62 111 ALA A O 1
ATOM 809 N N . ALA A 1 112 ? 19.050 2.700 -9.632 1.00 90.38 112 ALA A N 1
ATOM 810 C CA . ALA A 1 112 ? 17.908 2.662 -10.543 1.00 90.38 112 ALA A CA 1
ATOM 811 C C . ALA A 1 112 ? 17.507 1.209 -10.827 1.00 90.38 112 ALA A C 1
ATOM 813 O O . ALA A 1 112 ? 18.364 0.350 -11.033 1.00 90.38 112 ALA A O 1
ATOM 814 N N . LEU A 1 113 ? 16.206 0.930 -10.817 1.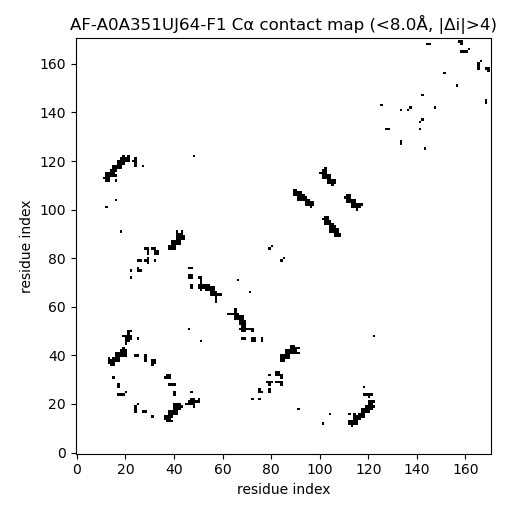00 95.56 113 LEU A N 1
ATOM 815 C CA . LEU A 1 113 ? 15.642 -0.357 -11.215 1.00 95.56 113 LEU A CA 1
ATOM 816 C C . LEU A 1 113 ? 15.078 -0.229 -12.625 1.00 95.56 113 LEU A C 1
ATOM 818 O O . LEU A 1 113 ? 14.378 0.740 -12.910 1.00 95.56 113 LEU A O 1
ATOM 822 N N . ARG A 1 114 ? 15.346 -1.211 -13.484 1.00 97.12 114 ARG A N 1
ATOM 823 C CA . ARG A 1 114 ? 14.755 -1.283 -14.823 1.00 97.12 114 ARG A CA 1
ATOM 824 C C . ARG A 1 114 ? 13.620 -2.294 -14.834 1.00 97.12 114 ARG A C 1
ATOM 826 O O . ARG A 1 114 ? 13.794 -3.392 -14.304 1.00 97.12 114 ARG A O 1
ATOM 833 N N . ALA A 1 115 ? 12.486 -1.934 -15.426 1.00 97.88 115 ALA A N 1
ATOM 834 C CA . ALA A 1 115 ? 11.316 -2.804 -15.481 1.00 97.88 115 ALA A CA 1
ATOM 835 C C . ALA A 1 115 ? 10.476 -2.590 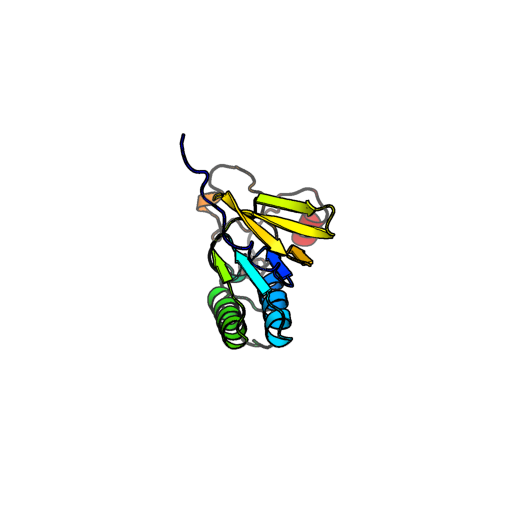-16.743 1.00 97.88 115 ALA A C 1
ATOM 837 O O . ALA A 1 115 ? 10.386 -1.473 -17.248 1.00 97.88 115 ALA A O 1
ATOM 838 N N . ARG A 1 116 ? 9.823 -3.646 -17.233 1.00 98.19 116 ARG A N 1
ATOM 839 C CA . ARG A 1 116 ? 8.869 -3.559 -18.353 1.00 98.19 116 ARG A CA 1
ATOM 840 C C . ARG A 1 116 ? 7.561 -2.887 -17.934 1.00 98.19 116 ARG A C 1
ATOM 842 O O . ARG A 1 116 ? 6.982 -2.147 -18.721 1.00 98.19 116 ARG A O 1
ATOM 849 N N . ALA A 1 117 ? 7.141 -3.087 -16.686 1.00 98.25 117 ALA A N 1
ATOM 850 C CA . ALA A 1 117 ? 5.981 -2.437 -16.088 1.00 98.25 117 ALA A CA 1
ATOM 851 C C . ALA A 1 117 ? 6.303 -1.831 -14.713 1.00 98.25 117 ALA A C 1
ATOM 853 O O . ALA A 1 117 ? 7.176 -2.305 -13.981 1.00 98.25 117 ALA A O 1
ATOM 854 N N . VAL A 1 118 ? 5.557 -0.791 -14.336 1.00 98.38 118 VAL A N 1
ATOM 855 C CA . VAL A 1 118 ? 5.593 -0.204 -12.991 1.00 98.38 118 VAL A CA 1
ATOM 856 C C . VAL A 1 118 ? 4.177 -0.135 -12.445 1.00 98.38 118 VAL A C 1
ATOM 858 O O . VAL A 1 118 ? 3.293 0.435 -13.079 1.00 98.38 118 VAL A O 1
ATOM 861 N N . LEU A 1 119 ? 3.970 -0.697 -11.257 1.00 98.44 119 LEU A N 1
ATOM 862 C CA . LEU A 1 119 ? 2.710 -0.611 -10.529 1.00 98.44 119 LEU A CA 1
ATOM 863 C C . LEU A 1 119 ? 2.882 0.393 -9.391 1.00 98.44 119 LEU A C 1
ATOM 865 O O . LEU A 1 119 ? 3.663 0.168 -8.463 1.00 98.44 119 LEU A O 1
ATOM 869 N N . TRP A 1 120 ? 2.171 1.517 -9.473 1.00 97.25 120 TRP A N 1
ATOM 870 C CA . TRP A 1 120 ? 2.233 2.576 -8.470 1.00 97.25 120 TRP A CA 1
ATOM 871 C C . TRP A 1 120 ? 1.203 2.338 -7.361 1.00 97.25 120 TRP A C 1
ATOM 873 O O . TRP A 1 120 ? 0.021 2.627 -7.507 1.00 97.25 120 TRP A O 1
ATOM 883 N N . CYS A 1 121 ? 1.667 1.816 -6.229 1.00 97.69 121 CYS A N 1
ATOM 884 C CA . CYS A 1 121 ? 0.862 1.440 -5.065 1.00 97.69 121 CYS A CA 1
ATOM 885 C C . CYS A 1 121 ? 1.307 2.193 -3.794 1.00 97.69 121 CYS A C 1
ATOM 887 O O . CYS A 1 121 ? 1.201 1.667 -2.685 1.00 97.69 121 CYS A O 1
ATOM 889 N N . ALA A 1 122 ? 1.831 3.416 -3.943 1.00 94.31 122 ALA A N 1
ATOM 890 C CA . ALA A 1 122 ? 2.461 4.176 -2.856 1.00 94.31 122 ALA A CA 1
ATOM 891 C C . ALA A 1 122 ? 1.483 4.621 -1.747 1.00 94.31 122 ALA A C 1
ATOM 893 O O . ALA A 1 122 ? 1.919 5.066 -0.682 1.00 94.31 122 ALA A O 1
ATOM 894 N N . GLY A 1 123 ? 0.176 4.478 -1.988 1.00 93.62 123 GLY A N 1
ATOM 895 C CA . GLY A 1 123 ? -0.881 4.910 -1.082 1.00 93.62 123 GLY A CA 1
ATOM 896 C C . GLY A 1 123 ? -0.942 6.429 -0.944 1.00 93.62 123 GLY A C 1
ATOM 897 O O . GLY A 1 123 ? -0.426 7.172 -1.779 1.00 93.62 123 GLY A O 1
ATOM 898 N N . ALA A 1 124 ? -1.569 6.877 0.139 1.00 89.94 124 ALA A N 1
ATOM 899 C CA . ALA A 1 124 ? -1.673 8.280 0.505 1.00 89.94 124 ALA A CA 1
ATOM 900 C C . ALA A 1 124 ? -1.138 8.505 1.926 1.00 89.94 124 ALA A C 1
ATOM 902 O O . ALA A 1 124 ? -0.979 7.575 2.719 1.00 89.94 124 ALA A O 1
ATOM 903 N N . ALA A 1 125 ? -0.843 9.762 2.244 1.00 85.75 125 ALA A N 1
ATOM 904 C CA . ALA A 1 125 ? -0.571 10.20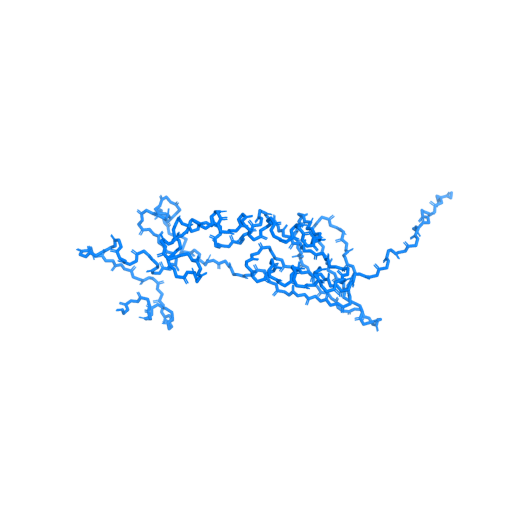0 3.603 1.00 85.75 125 ALA A CA 1
ATOM 905 C C . ALA A 1 125 ? -1.655 11.192 4.022 1.00 85.75 125 ALA A C 1
ATOM 907 O O . ALA A 1 125 ? -2.046 12.048 3.229 1.00 85.75 125 ALA A O 1
ATOM 908 N N . PHE A 1 126 ? -2.114 11.093 5.269 1.00 85.19 126 PHE A N 1
ATOM 909 C CA . PHE A 1 126 ? -3.021 12.088 5.824 1.00 85.19 126 PHE A CA 1
ATOM 910 C C . PHE A 1 126 ? -2.307 13.431 5.954 1.00 85.19 126 PHE A C 1
ATOM 912 O O . PHE A 1 126 ? -1.159 13.503 6.407 1.00 85.19 126 PHE A O 1
ATOM 919 N N . ARG A 1 127 ? -2.997 14.492 5.534 1.00 87.19 127 ARG A N 1
ATOM 920 C CA . ARG A 1 127 ? -2.551 15.862 5.780 1.00 87.19 127 ARG A CA 1
ATOM 921 C C . ARG A 1 127 ? -2.779 16.168 7.252 1.00 87.19 127 ARG A C 1
ATOM 923 O O . ARG A 1 127 ? -3.853 15.890 7.769 1.00 87.19 127 ARG A O 1
ATOM 930 N N . ARG A 1 128 ? -1.763 16.726 7.900 1.00 86.75 128 ARG A N 1
ATOM 931 C CA . ARG A 1 128 ? -1.881 17.229 9.268 1.00 86.75 128 ARG A CA 1
ATOM 932 C C . ARG A 1 128 ? -2.443 18.645 9.255 1.00 86.75 128 ARG A C 1
ATOM 934 O O . ARG A 1 128 ? -2.131 19.402 8.337 1.00 86.75 128 ARG A O 1
ATOM 941 N N . LEU A 1 129 ? -3.214 18.993 10.279 1.00 89.88 129 LEU A N 1
ATOM 942 C CA . LEU A 1 129 ? -3.694 20.352 10.525 1.00 89.88 129 LEU A CA 1
ATOM 943 C C . LEU A 1 129 ? -2.556 21.285 10.957 1.00 89.88 129 LEU A C 1
ATOM 945 O O . LEU A 1 129 ? -2.619 22.481 10.695 1.00 89.88 129 LEU A O 1
ATOM 949 N N . GLY A 1 130 ? -1.509 20.751 11.596 1.00 91.31 130 GLY A N 1
ATOM 950 C CA . GLY A 1 130 ? -0.362 21.543 12.044 1.00 91.31 130 GLY A CA 1
ATOM 951 C C . GLY A 1 130 ? -0.647 22.384 13.289 1.00 91.31 130 GLY A C 1
ATOM 952 O O . GLY A 1 130 ? 0.035 23.376 13.527 1.00 91.31 130 GLY A O 1
ATOM 953 N N . VAL A 1 131 ? -1.648 21.999 14.085 1.00 92.75 131 VAL A N 1
ATOM 954 C CA . VAL A 1 131 ? -2.069 22.732 15.286 1.00 92.75 131 VAL A CA 1
ATOM 955 C C . VAL A 1 131 ? -1.409 22.182 16.559 1.00 92.75 131 VAL A C 1
ATOM 957 O O . VAL A 1 131 ? -1.078 20.989 16.626 1.00 92.75 131 VAL A O 1
ATOM 960 N N . PRO A 1 132 ? -1.224 23.011 17.605 1.00 95.06 132 PRO A N 1
ATOM 961 C CA . PRO A 1 132 ? -0.701 22.547 18.884 1.00 95.06 132 PRO A CA 1
ATOM 962 C C . PRO A 1 132 ? -1.509 21.370 19.448 1.00 95.06 132 PRO A C 1
ATOM 964 O O . PRO A 1 132 ? -2.735 21.386 19.470 1.00 95.06 132 PRO A O 1
ATOM 967 N N . GLY A 1 133 ? -0.814 20.333 19.919 1.00 91.56 133 GLY A N 1
ATOM 968 C CA . GLY A 1 133 ? -1.442 19.152 20.522 1.00 91.56 133 GLY A CA 1
ATOM 969 C C . GLY A 1 133 ? -1.862 18.050 19.543 1.00 91.56 133 GLY A C 1
ATOM 970 O O . GLY A 1 133 ? -2.036 16.920 19.997 1.00 91.56 133 GLY A O 1
ATOM 971 N N . GLU A 1 134 ? -1.912 18.304 18.229 1.00 91.94 134 GLU A N 1
ATOM 972 C CA . GLU A 1 134 ? -2.340 17.320 17.215 1.00 91.94 134 GLU A CA 1
ATOM 973 C C . GLU A 1 134 ? -1.560 15.999 17.316 1.00 91.94 134 GLU A C 1
ATOM 975 O O . GLU A 1 134 ? -2.137 14.919 17.393 1.00 91.94 134 GLU A O 1
ATOM 980 N N . SER A 1 135 ? -0.227 16.071 17.389 1.00 89.81 135 SER A N 1
ATOM 981 C CA . SER A 1 135 ? 0.609 14.864 17.486 1.00 89.81 135 SER A CA 1
ATOM 982 C C . SER A 1 135 ? 0.495 14.156 18.839 1.00 89.81 135 SER A C 1
ATOM 984 O O . SER A 1 135 ? 0.674 12.944 18.901 1.00 89.81 135 SER A O 1
ATOM 986 N N . ARG A 1 136 ? 0.198 14.893 19.918 1.00 92.19 136 ARG A N 1
ATOM 987 C CA . ARG A 1 136 ? 0.035 14.337 21.272 1.00 92.19 136 ARG A CA 1
ATOM 988 C C . ARG A 1 136 ? -1.292 13.588 21.416 1.00 92.19 136 ARG A C 1
ATOM 990 O O . ARG A 1 136 ? -1.349 12.604 22.145 1.00 92.19 136 ARG A O 1
ATOM 997 N N . LEU A 1 137 ? -2.333 14.064 20.733 1.00 90.44 137 LEU A N 1
ATOM 998 C CA . LEU A 1 137 ? -3.693 13.521 20.779 1.00 90.44 137 LEU A CA 1
ATOM 999 C C . LEU A 1 137 ? -3.993 12.528 19.644 1.00 90.44 137 LEU A C 1
ATOM 1001 O O . LEU A 1 137 ? -5.083 11.960 19.608 1.00 90.44 137 LEU A O 1
ATOM 1005 N N . ALA A 1 138 ? -3.045 12.291 18.735 1.00 87.12 138 ALA A N 1
ATOM 1006 C CA . ALA A 1 138 ? -3.196 11.327 17.650 1.00 87.12 138 ALA A CA 1
ATOM 1007 C C . ALA A 1 138 ? -3.558 9.929 18.189 1.00 87.12 138 ALA A C 1
ATOM 1009 O O . ALA A 1 138 ? -2.818 9.347 18.985 1.00 87.12 138 ALA A O 1
ATOM 1010 N N . GLY A 1 139 ? -4.704 9.397 17.755 1.00 80.69 139 GLY A N 1
ATOM 1011 C CA . GLY A 1 139 ? -5.248 8.112 18.208 1.00 80.69 139 GLY A CA 1
ATOM 1012 C C . GLY A 1 139 ? -5.845 8.119 19.623 1.00 80.69 139 GLY A C 1
ATOM 1013 O O . GLY A 1 139 ? -6.163 7.054 20.139 1.00 80.69 139 GLY A O 1
ATOM 1014 N N . LYS A 1 140 ? -5.959 9.286 20.272 1.00 85.50 140 LYS A N 1
ATOM 1015 C CA . LYS A 1 140 ? -6.495 9.473 21.636 1.00 85.50 140 LYS A CA 1
ATOM 1016 C C . LYS A 1 140 ? -7.383 10.724 21.746 1.00 85.50 140 LYS A C 1
ATOM 1018 O O . LYS A 1 140 ? -7.392 11.384 22.782 1.00 85.50 140 LYS A O 1
ATOM 1023 N N . GLY A 1 141 ? -8.039 11.114 20.657 1.00 86.38 141 GLY A N 1
ATOM 1024 C CA . GLY A 1 141 ? -8.792 12.370 20.558 1.00 86.38 141 GLY A CA 1
ATOM 1025 C C . GLY A 1 141 ? -8.694 13.035 19.184 1.00 86.38 141 GLY A C 1
ATOM 1026 O O . GLY A 1 141 ? -9.549 13.835 18.828 1.00 86.38 141 GLY A O 1
ATOM 1027 N N . VAL A 1 142 ? -7.659 12.705 18.403 1.00 89.50 142 VAL A N 1
ATOM 1028 C CA . VAL A 1 142 ? -7.493 13.157 17.015 1.00 89.50 142 VAL A CA 1
ATOM 1029 C C . VAL A 1 142 ? -7.323 11.948 16.105 1.00 89.50 142 VAL A C 1
ATOM 1031 O O . VAL A 1 142 ? -6.375 11.170 16.258 1.00 89.50 142 VAL A O 1
ATOM 1034 N N . TRP A 1 143 ? -8.214 11.825 15.125 1.00 87.06 143 TRP A N 1
ATOM 1035 C CA . TRP A 1 143 ? -8.225 10.757 14.128 1.00 87.06 143 TRP A CA 1
ATOM 1036 C C . TRP A 1 143 ? -8.353 11.349 12.724 1.00 87.06 143 TRP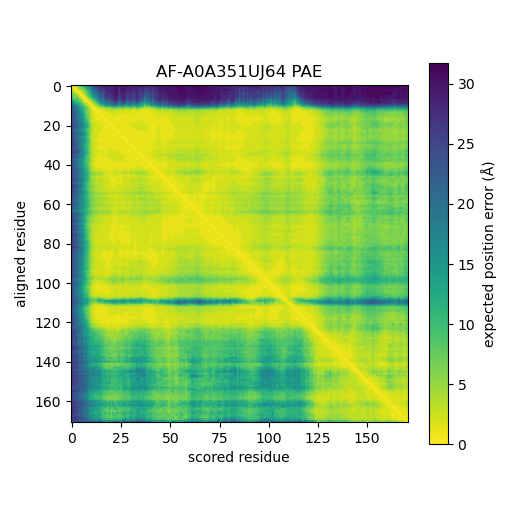 A C 1
ATOM 1038 O O . TRP A 1 143 ? -8.854 12.456 12.553 1.00 87.06 143 TRP A O 1
ATOM 1048 N N . ASN A 1 144 ? -7.856 10.625 11.718 1.00 85.44 144 ASN A N 1
ATOM 1049 C CA . ASN A 1 144 ? -7.907 11.064 10.315 1.00 85.44 144 ASN A CA 1
ATOM 1050 C C . ASN A 1 144 ? -9.035 10.388 9.513 1.00 85.44 144 ASN A C 1
ATOM 1052 O O . ASN A 1 144 ? -9.192 10.668 8.327 1.00 85.44 144 ASN A O 1
ATOM 1056 N N . THR A 1 145 ? -9.764 9.472 10.147 1.00 80.12 145 THR A N 1
ATOM 1057 C CA . THR A 1 145 ? -10.902 8.718 9.612 1.00 80.12 145 THR A CA 1
ATOM 1058 C C . THR A 1 145 ? -11.930 8.551 10.729 1.00 80.12 145 THR A C 1
ATOM 1060 O O . THR A 1 145 ? -11.562 8.548 11.907 1.00 80.12 145 THR A O 1
ATOM 1063 N N . ALA A 1 146 ? -13.203 8.395 10.374 1.00 78.06 146 ALA A N 1
ATOM 1064 C CA . ALA A 1 146 ? -14.300 8.161 11.312 1.00 78.06 146 ALA A CA 1
ATOM 1065 C C . ALA A 1 146 ? -14.443 6.685 11.732 1.00 78.06 146 ALA A C 1
ATOM 1067 O O . ALA A 1 146 ? -15.477 6.305 12.271 1.00 78.06 146 ALA A O 1
ATOM 1068 N N . ASP A 1 147 ? -13.414 5.850 11.541 1.00 75.50 147 ASP A N 1
ATOM 1069 C CA . ASP A 1 147 ? -13.435 4.442 11.982 1.00 75.50 147 ASP A CA 1
ATOM 1070 C C . ASP A 1 147 ? -13.655 4.317 13.507 1.00 75.50 147 ASP A C 1
ATOM 1072 O O . ASP A 1 147 ? -14.146 3.305 13.993 1.00 75.50 147 ASP A O 1
ATOM 1076 N N . GLU A 1 148 ? -13.322 5.370 14.257 1.00 78.06 148 GLU A N 1
ATOM 1077 C CA . GLU A 1 148 ? -13.487 5.480 15.712 1.00 78.06 148 GLU A CA 1
ATOM 1078 C C . GLU A 1 148 ? -14.788 6.198 16.117 1.00 78.06 148 GLU A C 1
ATOM 1080 O O . GLU A 1 148 ? -15.011 6.465 17.292 1.00 78.06 148 GLU A O 1
ATOM 1085 N N . ALA A 1 149 ? -15.690 6.503 15.177 1.00 82.12 149 ALA A N 1
ATOM 1086 C CA . ALA A 1 149 ? -16.985 7.105 15.501 1.00 82.12 149 ALA A CA 1
ATOM 1087 C C . ALA A 1 149 ? -17.787 6.316 16.562 1.00 82.12 149 ALA A C 1
ATOM 1089 O O . ALA A 1 149 ? -18.340 6.957 17.460 1.00 82.12 149 ALA A O 1
ATOM 1090 N N . PRO A 1 150 ? -17.808 4.962 16.561 1.00 82.75 150 PRO A N 1
ATOM 1091 C CA . PRO A 1 150 ? -18.503 4.201 17.601 1.00 82.75 150 PRO A CA 1
ATOM 1092 C C . PRO A 1 150 ? -17.963 4.443 19.018 1.00 82.75 150 PRO A C 1
ATOM 1094 O O . PRO A 1 150 ? -18.739 4.425 19.973 1.00 82.75 150 PRO A O 1
ATOM 1097 N N . SER A 1 151 ? -16.656 4.693 19.179 1.00 81.31 151 SER A N 1
ATOM 1098 C CA . SER A 1 151 ? -16.044 4.951 20.493 1.00 81.31 151 SER A CA 1
ATOM 1099 C C . SER A 1 151 ? -16.297 6.378 21.000 1.00 81.31 151 SER A C 1
ATOM 1101 O O . SER A 1 151 ? -16.129 6.648 22.189 1.00 81.31 151 SER A O 1
ATOM 1103 N N . CYS A 1 152 ? -16.777 7.268 20.127 1.00 84.44 152 CYS A N 1
ATOM 1104 C CA . CYS A 1 152 ? -17.138 8.652 20.432 1.00 84.44 152 CYS A CA 1
ATOM 1105 C C . CYS A 1 152 ? -18.634 8.855 20.738 1.00 84.44 152 CYS A C 1
ATOM 1107 O O . CYS A 1 152 ? -19.086 9.997 20.856 1.00 84.44 152 CYS A O 1
ATOM 1109 N N . ALA A 1 153 ? -19.420 7.781 20.856 1.00 86.62 153 ALA A N 1
ATOM 1110 C CA . ALA A 1 153 ? -20.855 7.871 21.105 1.00 86.62 153 ALA A CA 1
ATOM 1111 C C . ALA A 1 153 ? -21.172 8.687 22.376 1.00 86.62 153 ALA A C 1
ATOM 1113 O O . ALA A 1 153 ? -20.634 8.431 23.453 1.00 86.62 153 ALA A O 1
ATOM 1114 N N . GLY A 1 154 ? -22.058 9.680 22.244 1.00 90.31 154 GLY A N 1
ATOM 1115 C CA . GLY A 1 154 ? -22.452 10.574 23.341 1.00 90.31 154 GLY A CA 1
ATOM 1116 C C . GLY A 1 154 ? -21.451 11.691 23.666 1.00 90.31 154 GLY A C 1
ATOM 1117 O O . GLY A 1 154 ? -21.714 12.488 24.566 1.00 90.31 154 GLY A O 1
ATOM 1118 N N . LEU A 1 155 ? -20.329 11.784 22.946 1.00 91.38 155 LEU A N 1
ATOM 1119 C CA . LEU A 1 155 ? -19.359 12.870 23.088 1.00 91.38 155 LEU A CA 1
ATOM 1120 C C . LEU A 1 155 ? -19.613 13.984 22.065 1.00 91.38 155 LEU A C 1
ATOM 1122 O O . LEU A 1 155 ? -20.138 13.755 20.976 1.00 91.38 155 LEU A O 1
ATOM 1126 N N . GLN A 1 156 ? -19.182 15.201 22.396 1.00 92.69 156 GLN A N 1
ATOM 1127 C CA . GLN A 1 156 ? -19.082 16.281 21.416 1.00 92.69 156 GLN A CA 1
ATOM 1128 C C . GLN A 1 156 ? -17.808 16.097 20.589 1.00 92.69 156 GLN A C 1
ATOM 1130 O O . GLN A 1 156 ? -16.702 16.090 21.132 1.00 92.69 156 GLN A O 1
ATOM 1135 N N . VAL A 1 157 ? -17.969 15.964 19.275 1.00 92.12 157 VAL A N 1
ATOM 1136 C CA . VAL A 1 157 ? -16.871 15.791 18.318 1.00 92.12 157 VAL A CA 1
ATOM 1137 C C . VAL A 1 157 ? -16.881 16.906 17.278 1.00 92.12 157 VAL A C 1
ATOM 1139 O O . VAL A 1 157 ? -17.914 17.515 17.009 1.00 92.12 157 VAL A O 1
ATOM 1142 N N . ALA A 1 158 ? -15.718 17.174 16.687 1.00 92.94 158 ALA A N 1
ATOM 1143 C CA . ALA A 1 158 ? -15.564 18.136 15.603 1.00 92.94 158 ALA A CA 1
ATOM 1144 C C . ALA A 1 158 ? -14.895 17.469 14.398 1.00 92.94 158 ALA A C 1
ATOM 1146 O O . ALA A 1 158 ? -13.948 16.698 14.556 1.00 92.94 158 ALA A O 1
ATOM 1147 N N . VAL A 1 159 ? -15.356 17.813 13.195 1.00 92.44 159 VAL A N 1
ATOM 1148 C CA . VAL A 1 159 ? -14.746 17.391 11.929 1.00 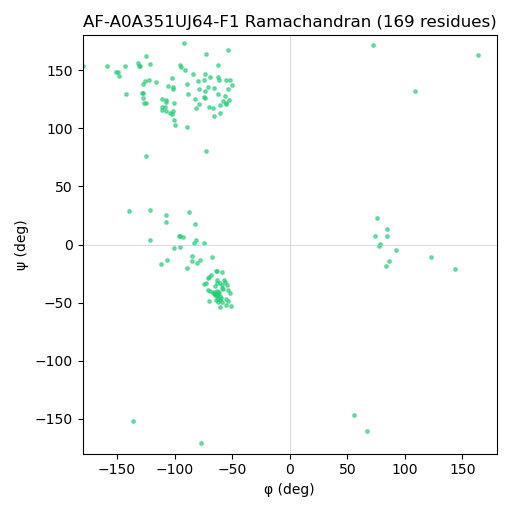92.44 159 VAL A CA 1
ATOM 1149 C C . VAL A 1 159 ? -14.047 18.589 11.297 1.00 92.44 159 VAL A C 1
ATOM 1151 O O . VAL A 1 159 ? -14.654 19.636 11.081 1.00 92.44 159 VAL A O 1
ATOM 1154 N N . ALA A 1 160 ? -12.756 18.446 11.001 1.00 92.31 160 ALA A N 1
ATOM 1155 C CA . ALA A 1 160 ? -11.953 19.504 10.399 1.00 92.31 160 ALA A CA 1
ATOM 1156 C C . ALA A 1 160 ? -11.798 19.284 8.886 1.00 92.31 160 ALA A C 1
ATOM 1158 O O . ALA A 1 160 ? -10.992 18.469 8.437 1.00 92.31 160 ALA A O 1
ATOM 1159 N N . GLY A 1 161 ? -12.551 20.043 8.092 1.00 90.19 161 GLY A N 1
ATOM 1160 C CA . GLY A 1 161 ? -12.437 20.070 6.635 1.00 90.19 161 GLY A CA 1
ATOM 1161 C C . GLY A 1 161 ? -13.663 20.696 5.971 1.00 90.19 161 GLY A C 1
ATOM 1162 O O . GLY A 1 161 ? -14.709 20.828 6.592 1.00 90.19 161 GLY A O 1
ATOM 1163 N N . SER A 1 162 ? -13.528 21.083 4.703 1.00 90.94 162 SER A N 1
ATOM 1164 C CA . SER A 1 162 ? -14.599 21.717 3.913 1.00 90.94 162 SER A CA 1
ATOM 1165 C C . SER A 1 162 ? -14.975 20.946 2.642 1.00 90.94 162 SER A C 1
ATOM 1167 O O . SER A 1 162 ? -15.770 21.424 1.841 1.00 90.94 162 SER A O 1
ATOM 1169 N N . GLY A 1 163 ? -14.374 19.773 2.421 1.00 89.62 163 GLY A N 1
ATOM 1170 C CA . GLY A 1 163 ? -14.645 18.935 1.251 1.00 89.62 163 GLY A CA 1
ATOM 1171 C C . GLY A 1 163 ? -15.749 17.909 1.496 1.00 89.62 163 GLY A C 1
ATOM 1172 O O . GLY A 1 163 ? -16.164 17.694 2.632 1.00 89.62 163 GLY A O 1
ATOM 1173 N N . GLU A 1 164 ? -16.148 17.204 0.437 1.00 89.62 164 GLU A N 1
ATOM 1174 C CA . GLU A 1 164 ? -17.138 16.117 0.494 1.00 89.62 164 GLU A CA 1
ATOM 1175 C C . GLU A 1 164 ? -16.800 15.075 1.567 1.00 89.62 164 GLU A C 1
ATOM 1177 O O . GLU A 1 164 ? -17.666 14.693 2.345 1.00 89.62 164 GLU A O 1
ATOM 1182 N N . ALA A 1 165 ? -15.522 14.702 1.691 1.00 86.62 165 ALA A N 1
ATOM 1183 C CA . ALA A 1 165 ? -15.070 13.793 2.739 1.00 86.62 165 ALA A CA 1
ATOM 1184 C C . ALA A 1 165 ? -15.366 14.327 4.152 1.00 86.62 165 ALA A C 1
ATOM 1186 O O . ALA A 1 165 ? -15.724 13.553 5.022 1.00 86.62 165 ALA A O 1
ATOM 1187 N N . ALA A 1 166 ? -15.257 15.636 4.402 1.00 89.00 166 ALA A N 1
ATOM 1188 C CA . ALA A 1 166 ? -15.591 16.191 5.715 1.00 89.00 166 ALA A CA 1
ATOM 1189 C C . ALA A 1 166 ? -17.100 16.127 5.980 1.00 89.00 166 ALA A C 1
ATOM 1191 O O . ALA A 1 166 ? -17.508 15.767 7.077 1.00 89.00 166 ALA A O 1
ATOM 1192 N N . VAL A 1 167 ? -17.918 16.406 4.961 1.00 89.06 167 VAL A N 1
ATOM 1193 C CA . VAL A 1 167 ? -19.382 16.304 5.052 1.00 89.06 167 VAL A CA 1
ATOM 1194 C C . VAL A 1 167 ? -19.815 14.857 5.302 1.00 89.06 167 VAL A C 1
ATOM 1196 O O . VAL A 1 167 ? -20.586 14.605 6.218 1.00 89.06 167 VAL A O 1
ATOM 1199 N N . GLN A 1 168 ? -19.271 13.900 4.545 1.00 86.75 168 GLN A N 1
ATOM 1200 C CA . GLN A 1 168 ? -19.572 12.472 4.693 1.00 86.75 168 GLN A CA 1
ATOM 1201 C C . GLN A 1 168 ? -19.152 11.906 6.049 1.00 86.75 168 GLN A C 1
ATOM 1203 O O . GLN A 1 168 ? -19.788 10.986 6.539 1.00 86.75 168 GLN A O 1
ATOM 1208 N N . GLN A 1 169 ? -18.062 12.408 6.632 1.00 86.62 169 GLN A N 1
ATOM 1209 C CA . GLN A 1 169 ? -17.577 11.954 7.939 1.00 86.62 169 GLN A CA 1
ATOM 1210 C C . GLN A 1 169 ? -18.266 12.676 9.109 1.00 86.62 169 GLN A C 1
ATOM 1212 O O . GLN A 1 169 ? -18.105 12.252 10.248 1.00 86.62 169 GLN A O 1
ATOM 1217 N N . ALA A 1 170 ? -18.971 13.782 8.846 1.00 85.06 170 ALA A N 1
ATOM 1218 C CA . ALA A 1 170 ? -19.754 14.514 9.841 1.00 85.06 170 ALA A CA 1
ATOM 1219 C C . ALA A 1 170 ? -21.203 14.015 9.962 1.00 85.06 170 ALA A C 1
ATOM 1221 O O . ALA A 1 170 ? -21.846 14.314 10.968 1.00 85.06 170 ALA A O 1
ATOM 1222 N N . ALA A 1 171 ? -21.705 13.322 8.936 1.00 76.38 171 ALA A N 1
ATOM 1223 C CA . ALA A 1 171 ? -23.024 12.691 8.907 1.00 76.38 171 ALA A CA 1
ATOM 1224 C C . ALA A 1 171 ? -23.018 11.350 9.655 1.00 76.38 171 ALA A C 1
ATOM 1226 O O . ALA A 1 171 ? -24.031 11.075 10.335 1.00 76.38 171 ALA A O 1
#

Secondary structure (DSSP, 8-state):
-PPP--PPPPPPPEEEEEE--SHHHHHHHHHHHHTT--EEEEESSSTTTGGGG-S-B-SSTT-TT-B-HHHHHHHHHHHHHHTT-EEEE--EEEEEE-TTS-EEEEETTS-EEEEEEEEE-----PPP---TTHHHHBTTTB-SSGGGGGGGTTS------SSHHHHHHH-

Sequence (171 aa):
MKRRAESGPAAAPLDAVVIGGGPAGLAAGMHLARAGYAALLVERRALGGQARGIGRIENYPGFPQGISGRELMGLWARQAKRWGLKTRLGEAVAVSRGADGIFSVRLKKGAALRARAVLWCAGAAFRRLGVPGESRLAGKGVWNTADEAPSCAGLQVAVAGSGEAAVQQAA

pLDDT: mean 90.1, std 13.24, range [37.31, 98.69]

Solvent-accessible surface area (backbone atoms only — not comparable to full-atom values): 10193 Å² total; per-residue (Å²): 135,83,81,77,82,78,77,68,84,77,74,79,62,28,52,29,36,28,36,18,34,17,66,68,18,44,52,52,38,25,54,38,20,66,71,69,43,56,41,40,32,31,16,71,65,76,73,16,47,72,54,32,73,39,76,68,41,71,87,52,91,94,33,94,87,34,46,36,16,52,56,56,32,48,52,51,53,52,52,20,48,74,41,60,34,44,75,42,83,40,43,76,74,47,75,48,74,46,96,87,63,35,30,39,39,32,30,73,87,74,53,67,45,50,13,63,37,74,47,88,28,69,77,84,78,85,82,76,90,83,52,90,60,50,83,79,27,52,84,72,86,38,73,96,62,64,86,58,50,79,82,44,67,96,57,94,81,85,74,92,63,90,48,71,69,34,53,67,67,68,107